Protein AF-A0A1R3UGT3-F1 (afdb_monomer_lite)

Structure (mmCIF, N/CA/C/O backbone):
data_AF-A0A1R3UGT3-F1
#
_entry.id   AF-A0A1R3UGT3-F1
#
loop_
_atom_site.group_PDB
_atom_site.id
_atom_site.type_symbol
_atom_site.label_atom_id
_atom_site.label_alt_id
_atom_site.label_comp_id
_atom_site.label_asym_id
_atom_site.label_entity_id
_atom_site.label_seq_id
_atom_site.pdbx_PDB_ins_code
_atom_site.Cartn_x
_atom_site.Cartn_y
_atom_site.Cartn_z
_atom_site.occupancy
_atom_site.B_iso_or_equiv
_atom_site.auth_seq_id
_atom_site.auth_comp_id
_atom_site.auth_asym_id
_atom_site.auth_atom_id
_atom_site.pdbx_PDB_model_num
ATOM 1 N N . MET A 1 1 ? -0.955 -3.228 1.405 1.00 88.69 1 MET A N 1
ATOM 2 C CA . MET A 1 1 ? -1.927 -2.289 0.798 1.00 88.69 1 MET A CA 1
ATOM 3 C C . MET A 1 1 ? -2.608 -1.354 1.792 1.00 88.69 1 MET A C 1
ATOM 5 O O . MET A 1 1 ? -2.792 -0.199 1.440 1.00 88.69 1 MET A O 1
ATOM 9 N N . PHE A 1 2 ? -2.924 -1.777 3.023 1.00 95.62 2 PHE A N 1
ATOM 10 C CA . PHE A 1 2 ? -3.623 -0.922 3.998 1.00 95.62 2 PHE A CA 1
ATOM 11 C C . PHE A 1 2 ? -2.911 0.419 4.258 1.00 95.62 2 PHE A C 1
ATOM 13 O O . PHE A 1 2 ? -3.500 1.464 4.011 1.00 95.62 2 PHE A O 1
ATOM 20 N N . TYR A 1 3 ? -1.612 0.393 4.590 1.00 95.75 3 TYR A N 1
ATOM 21 C CA . TYR A 1 3 ? -0.784 1.605 4.718 1.00 95.75 3 TYR A CA 1
ATOM 22 C C . TYR A 1 3 ? -0.909 2.544 3.510 1.00 95.75 3 TYR A C 1
ATOM 24 O O . TYR A 1 3 ? -1.237 3.710 3.668 1.00 95.75 3 TYR A O 1
ATOM 32 N N . ILE A 1 4 ? -0.716 2.011 2.299 1.00 93.56 4 ILE A N 1
ATOM 33 C CA . ILE A 1 4 ? -0.765 2.770 1.039 1.00 93.56 4 ILE A CA 1
ATOM 34 C C . ILE A 1 4 ? -2.140 3.422 0.819 1.00 93.56 4 ILE A C 1
ATOM 36 O O . ILE A 1 4 ? -2.208 4.513 0.267 1.00 93.56 4 ILE A O 1
ATOM 40 N N . ARG A 1 5 ? -3.231 2.772 1.246 1.00 94.06 5 ARG A N 1
ATOM 41 C CA . ARG A 1 5 ? -4.599 3.296 1.106 1.00 94.06 5 ARG A CA 1
ATOM 42 C C . ARG A 1 5 ? -4.944 4.371 2.138 1.00 94.06 5 ARG A C 1
ATOM 44 O O . ARG A 1 5 ? -5.775 5.222 1.848 1.00 94.06 5 ARG A O 1
ATOM 51 N N . THR A 1 6 ? -4.376 4.289 3.340 1.00 95.69 6 THR A N 1
ATOM 52 C CA . THR A 1 6 ? -4.822 5.098 4.491 1.00 95.69 6 THR A CA 1
ATOM 53 C C . THR A 1 6 ? -3.840 6.179 4.924 1.00 95.69 6 THR A C 1
ATOM 55 O O . THR A 1 6 ? -4.230 7.074 5.662 1.00 95.69 6 THR A O 1
ATOM 58 N N . ALA A 1 7 ? -2.568 6.075 4.540 1.00 97.06 7 ALA A N 1
ATOM 59 C CA . ALA A 1 7 ? -1.559 7.059 4.902 1.00 97.06 7 ALA A CA 1
ATOM 60 C C . ALA A 1 7 ? -1.632 8.287 3.989 1.00 97.06 7 ALA A C 1
ATOM 62 O O . ALA A 1 7 ? -1.908 8.181 2.791 1.00 97.06 7 ALA A O 1
ATOM 63 N N . ASP A 1 8 ? -1.311 9.449 4.548 1.00 96.31 8 ASP A N 1
ATOM 64 C CA . ASP A 1 8 ? -1.187 10.685 3.787 1.00 96.31 8 ASP A CA 1
ATOM 65 C C . ASP A 1 8 ? 0.022 10.648 2.840 1.00 96.31 8 ASP A C 1
ATOM 67 O O . ASP A 1 8 ? 0.987 9.888 3.000 1.00 96.31 8 ASP A O 1
ATOM 71 N N . ARG A 1 9 ? 0.010 11.537 1.841 1.00 95.31 9 ARG A N 1
ATOM 72 C CA . ARG A 1 9 ? 1.129 11.684 0.902 1.00 95.31 9 ARG A CA 1
ATOM 73 C C . ARG A 1 9 ? 2.423 11.991 1.654 1.00 95.31 9 ARG A C 1
ATOM 75 O O . ARG A 1 9 ? 2.495 12.955 2.408 1.00 95.31 9 ARG A O 1
ATOM 82 N N . LEU A 1 10 ? 3.462 11.199 1.375 1.00 95.50 10 LEU A N 1
ATOM 83 C CA . LEU A 1 10 ? 4.792 11.307 1.994 1.00 95.50 10 LEU A CA 1
ATOM 84 C C . LEU A 1 10 ? 4.794 11.141 3.523 1.00 95.50 10 LEU A C 1
ATOM 86 O O . LEU A 1 10 ? 5.799 11.441 4.174 1.00 95.50 10 LEU A O 1
ATOM 90 N N . GLN A 1 11 ? 3.705 10.637 4.106 1.00 97.44 11 GLN A N 1
ATOM 91 C CA . GLN A 1 11 ? 3.671 10.314 5.521 1.00 97.44 11 GLN A CA 1
ATOM 92 C C . GLN A 1 11 ? 4.650 9.174 5.803 1.00 97.44 11 GLN A C 1
ATOM 94 O O . GLN A 1 11 ? 4.832 8.264 4.992 1.00 97.44 11 GLN A O 1
ATOM 99 N N . ARG A 1 12 ? 5.315 9.238 6.959 1.00 97.50 12 ARG A N 1
ATOM 100 C CA . ARG A 1 12 ? 6.144 8.136 7.460 1.00 97.50 12 ARG A CA 1
ATOM 101 C C . ARG A 1 12 ? 5.293 7.183 8.294 1.00 97.50 12 ARG A C 1
ATOM 103 O O . ARG A 1 12 ? 4.328 7.594 8.930 1.00 97.50 12 ARG A O 1
ATOM 110 N N . THR A 1 13 ? 5.712 5.925 8.378 1.00 96.50 13 THR A N 1
ATOM 111 C CA . THR A 1 13 ? 4.948 4.881 9.074 1.00 96.50 13 THR A CA 1
ATOM 112 C C . THR A 1 13 ? 4.752 5.163 10.565 1.00 96.50 13 THR A C 1
ATOM 114 O O . THR A 1 13 ? 3.665 4.939 11.076 1.00 96.50 13 THR A O 1
ATOM 117 N N . ALA A 1 14 ? 5.760 5.698 11.263 1.00 96.00 14 ALA A N 1
ATOM 118 C CA . ALA A 1 14 ? 5.645 6.013 12.691 1.00 96.00 14 ALA A CA 1
ATOM 119 C C . ALA A 1 14 ? 4.538 7.048 13.004 1.00 96.00 14 ALA A C 1
ATOM 121 O O . ALA A 1 14 ? 3.646 6.716 13.786 1.00 96.00 14 ALA A O 1
ATOM 122 N N . PRO A 1 15 ? 4.522 8.252 12.392 1.00 96.19 15 PRO A N 1
ATOM 123 C CA . PRO A 1 15 ? 3.435 9.206 12.615 1.00 96.19 15 PRO A CA 1
ATOM 124 C C . PRO A 1 15 ? 2.083 8.716 12.077 1.00 96.19 15 PRO A C 1
ATOM 126 O O . PRO A 1 15 ? 1.059 9.058 12.652 1.00 96.19 15 PRO A O 1
ATOM 129 N N . TRP A 1 16 ? 2.059 7.886 11.027 1.00 97.62 16 TRP A N 1
ATOM 130 C CA . TRP A 1 16 ? 0.820 7.247 10.570 1.00 97.62 16 TRP A CA 1
ATOM 131 C C . TRP A 1 16 ? 0.221 6.315 11.636 1.00 97.62 16 TRP A C 1
ATOM 133 O O . TRP A 1 16 ? -0.953 6.451 11.959 1.00 97.62 16 TRP A O 1
ATOM 143 N N . ILE A 1 17 ? 1.023 5.430 12.249 1.00 97.19 17 ILE A N 1
ATOM 144 C CA . ILE A 1 17 ? 0.549 4.541 13.330 1.00 97.19 17 ILE A CA 1
ATOM 145 C C . ILE A 1 17 ? 0.030 5.356 14.519 1.00 97.19 17 ILE A C 1
ATOM 147 O O . ILE A 1 17 ? -0.972 4.982 15.118 1.00 97.19 17 ILE A O 1
ATOM 151 N N . GLN A 1 18 ? 0.698 6.460 14.862 1.00 95.31 18 GLN A N 1
ATOM 152 C CA . GLN A 1 18 ? 0.273 7.339 15.958 1.00 95.31 18 GLN A CA 1
ATOM 153 C C . GLN A 1 18 ? -1.062 8.044 15.683 1.00 95.31 18 GLN A C 1
ATOM 155 O O . GLN A 1 18 ? -1.769 8.366 16.632 1.00 95.31 18 GLN A O 1
ATOM 160 N N . ALA A 1 19 ? -1.392 8.290 14.414 1.00 95.69 19 ALA A N 1
ATOM 161 C CA . ALA A 1 19 ? -2.640 8.928 14.004 1.00 95.69 19 ALA A CA 1
ATOM 162 C C . ALA A 1 19 ? -3.821 7.947 13.884 1.00 95.69 19 ALA A C 1
ATOM 164 O O . ALA A 1 19 ? -4.961 8.392 13.787 1.00 95.69 19 ALA A O 1
ATOM 165 N N . LEU A 1 20 ? -3.575 6.631 13.876 1.00 95.75 20 LEU A N 1
ATOM 166 C CA . LEU A 1 20 ? -4.641 5.630 13.879 1.00 95.75 20 LEU A CA 1
ATOM 167 C C . LEU A 1 20 ? -5.294 5.553 15.261 1.00 95.75 20 LEU A C 1
ATOM 169 O O . LEU A 1 20 ? -4.615 5.309 16.262 1.00 95.75 20 LEU A O 1
ATOM 173 N N . ASP A 1 21 ? -6.619 5.655 15.308 1.00 93.69 21 ASP A N 1
ATOM 174 C CA . ASP A 1 21 ? -7.377 5.384 16.528 1.00 93.69 21 ASP A CA 1
ATOM 175 C C . ASP A 1 21 ? -7.145 3.934 16.978 1.00 93.69 21 ASP A C 1
ATOM 177 O O . ASP A 1 21 ? -7.369 2.981 16.234 1.00 93.69 21 ASP A O 1
ATOM 181 N N . GLY A 1 22 ? -6.642 3.761 18.203 1.00 94.00 22 GLY A N 1
ATOM 182 C CA . GLY A 1 22 ? -6.228 2.455 18.733 1.00 94.00 22 GLY A CA 1
ATOM 183 C C . GLY A 1 22 ? -4.845 1.974 18.265 1.00 94.00 22 GLY A C 1
ATOM 184 O O . GLY A 1 22 ? -4.418 0.884 18.648 1.00 94.00 22 GLY A O 1
ATOM 185 N N . GLY A 1 23 ? -4.123 2.776 17.478 1.00 96.06 23 GLY A N 1
ATOM 186 C CA . GLY A 1 23 ? -2.712 2.588 17.146 1.00 96.06 23 GLY A CA 1
ATOM 187 C C . GLY A 1 23 ? -2.371 1.202 16.595 1.00 96.06 23 GLY A C 1
ATOM 188 O O . GLY A 1 23 ? -3.031 0.670 15.699 1.00 96.06 23 GLY A O 1
ATOM 189 N N . LEU A 1 24 ? -1.302 0.604 17.131 1.00 96.38 24 LEU A N 1
ATOM 190 C CA . LEU A 1 24 ? -0.808 -0.698 16.677 1.00 96.38 24 LEU A CA 1
ATOM 191 C C . LEU A 1 24 ? -1.800 -1.841 16.950 1.00 96.38 24 LEU A C 1
ATOM 193 O O . LEU A 1 24 ? -1.877 -2.772 16.149 1.00 96.38 24 LEU A O 1
ATOM 197 N N . ASP A 1 25 ? -2.564 -1.770 18.040 1.00 97.62 25 ASP A N 1
ATOM 198 C CA . ASP A 1 25 ? -3.547 -2.804 18.375 1.00 97.62 25 ASP A CA 1
ATOM 199 C C . ASP A 1 25 ? -4.696 -2.810 17.369 1.00 97.62 25 ASP A C 1
ATOM 201 O O . ASP A 1 25 ? -5.088 -3.873 16.882 1.00 97.62 25 ASP A O 1
ATOM 205 N N . HIS A 1 26 ? -5.171 -1.625 16.971 1.00 96.69 26 HIS A N 1
ATOM 206 C CA . HIS A 1 26 ? -6.148 -1.509 15.894 1.00 96.69 26 HIS A CA 1
ATOM 207 C C . HIS A 1 26 ? -5.586 -2.042 14.573 1.00 96.69 26 HIS A C 1
ATOM 209 O O . HIS A 1 26 ? -6.230 -2.859 13.915 1.00 96.69 26 HIS A O 1
ATOM 215 N N . LEU A 1 27 ? -4.355 -1.667 14.212 1.00 96.69 27 LEU A N 1
ATOM 216 C CA . LEU A 1 27 ? -3.708 -2.177 13.002 1.00 96.69 27 LEU A CA 1
ATOM 217 C C . LEU A 1 27 ? -3.617 -3.712 13.002 1.00 96.69 27 LEU A C 1
ATOM 219 O O . LEU A 1 27 ? -3.914 -4.349 11.989 1.00 96.69 27 LEU A O 1
ATOM 223 N N . ARG A 1 28 ? -3.247 -4.317 14.138 1.00 97.19 28 ARG A N 1
ATOM 224 C CA . ARG A 1 28 ? -3.231 -5.776 14.298 1.00 97.19 28 ARG A CA 1
ATOM 225 C C . ARG A 1 28 ? -4.631 -6.364 14.129 1.00 97.19 28 ARG A C 1
ATOM 227 O O . ARG A 1 28 ? -4.762 -7.356 13.421 1.00 97.19 28 ARG A O 1
ATOM 234 N N . ALA A 1 29 ? -5.665 -5.769 14.720 1.00 97.94 29 ALA A N 1
ATOM 235 C CA . ALA A 1 29 ? -7.040 -6.240 14.562 1.00 97.94 29 ALA A CA 1
ATOM 236 C C . ALA A 1 29 ? -7.500 -6.223 13.097 1.00 97.94 29 ALA A C 1
ATOM 238 O O . ALA A 1 29 ? -8.060 -7.205 12.615 1.00 97.94 29 ALA A O 1
ATOM 239 N N . VAL A 1 30 ? -7.208 -5.148 12.364 1.00 96.56 30 VAL A N 1
ATOM 240 C CA . VAL A 1 30 ? -7.571 -5.034 10.946 1.00 96.56 30 VAL A CA 1
ATOM 241 C C . VAL A 1 30 ? -6.831 -6.061 10.091 1.00 96.56 30 VAL A C 1
ATOM 243 O O . VAL A 1 30 ? -7.459 -6.745 9.293 1.00 96.56 30 VAL A O 1
ATOM 246 N N . VAL A 1 31 ? -5.508 -6.171 10.236 1.00 94.69 31 VAL A N 1
ATOM 247 C CA . VAL A 1 31 ? -4.682 -6.964 9.309 1.00 94.69 31 VAL A CA 1
ATOM 248 C C . VAL A 1 31 ? -4.629 -8.443 9.688 1.00 94.69 31 VAL A C 1
ATOM 250 O O . VAL A 1 31 ? -4.664 -9.297 8.811 1.00 94.69 31 VAL A O 1
ATOM 253 N N . VAL A 1 32 ? -4.524 -8.764 10.979 1.00 96.44 32 VAL A N 1
ATOM 254 C CA . VAL A 1 32 ? -4.346 -10.148 11.455 1.00 96.44 32 VAL A CA 1
ATOM 255 C C . VAL A 1 32 ? -5.682 -10.818 11.749 1.00 96.44 32 VAL A C 1
ATOM 257 O O . VAL A 1 32 ? -5.828 -12.015 11.523 1.00 96.44 32 VAL A O 1
ATOM 260 N N . HIS A 1 33 ? -6.650 -10.063 12.268 1.00 98.06 33 HIS A N 1
ATOM 261 C CA . HIS A 1 33 ? -7.954 -10.600 12.664 1.00 98.06 33 HIS A CA 1
ATOM 262 C C . HIS A 1 33 ? -9.068 -10.265 11.668 1.00 98.06 33 HIS A C 1
ATOM 264 O O . HIS A 1 33 ? -10.228 -10.531 11.966 1.00 98.06 33 HIS A O 1
ATOM 270 N N . ASP A 1 34 ? -8.717 -9.683 10.515 1.00 97.50 34 ASP A N 1
ATOM 271 C CA . ASP A 1 34 ? -9.636 -9.247 9.456 1.00 97.50 34 ASP A CA 1
ATOM 272 C C . ASP A 1 34 ? -10.875 -8.516 9.996 1.00 97.50 34 ASP A C 1
ATOM 274 O O . ASP A 1 34 ? -12.001 -8.712 9.548 1.00 97.50 34 ASP A O 1
ATOM 278 N N . HIS A 1 35 ? -10.673 -7.661 11.003 1.00 97.38 35 HIS A N 1
ATOM 279 C CA . HIS A 1 35 ? -11.767 -7.022 11.739 1.00 97.38 35 HIS A CA 1
ATOM 280 C C . HIS A 1 35 ? -12.690 -6.170 10.844 1.00 97.38 35 HIS A C 1
ATOM 282 O O . HIS A 1 35 ? -13.830 -5.894 11.209 1.00 97.38 35 HIS A O 1
ATOM 288 N N . LEU A 1 36 ? -12.201 -5.736 9.678 1.00 96.50 36 LEU A N 1
ATOM 289 C CA . LEU A 1 36 ? -12.970 -4.962 8.698 1.00 96.50 36 LEU A CA 1
ATOM 290 C C . LEU A 1 36 ? -13.471 -5.801 7.510 1.00 96.50 36 LEU A C 1
ATOM 292 O O . LEU A 1 36 ? -14.191 -5.259 6.677 1.00 96.50 36 LEU A O 1
ATOM 296 N N . GLY A 1 37 ? -13.103 -7.084 7.408 1.00 97.94 37 GLY A N 1
ATOM 297 C CA . GLY A 1 37 ? -13.480 -7.951 6.285 1.00 97.94 37 GLY A CA 1
ATOM 298 C C . GLY A 1 37 ? -12.849 -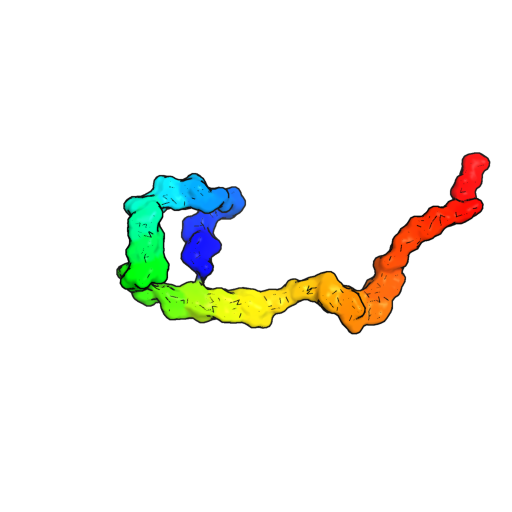7.553 4.946 1.00 97.94 37 GLY A C 1
ATOM 299 O O . GLY A 1 37 ? -13.461 -7.754 3.902 1.00 97.94 37 GLY A O 1
ATOM 300 N N . ILE A 1 38 ? -11.663 -6.934 4.966 1.00 97.19 38 ILE A N 1
ATOM 301 C CA . ILE A 1 38 ? -10.998 -6.369 3.776 1.00 97.19 38 ILE A CA 1
ATOM 302 C C . ILE A 1 38 ? -9.727 -7.122 3.377 1.00 97.19 38 ILE A C 1
ATOM 304 O O . ILE A 1 38 ? -9.066 -6.722 2.417 1.00 97.19 38 ILE A O 1
ATOM 308 N N . ALA A 1 39 ? -9.340 -8.179 4.095 1.00 96.81 3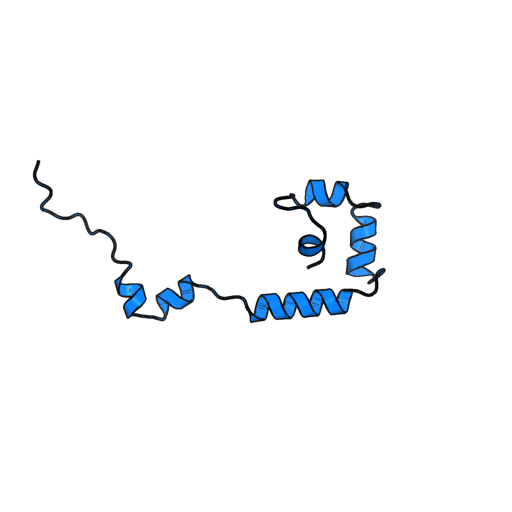9 ALA A N 1
ATOM 309 C CA . ALA A 1 39 ? -8.096 -8.897 3.823 1.00 96.81 39 ALA A CA 1
ATOM 310 C C . ALA A 1 39 ? -8.019 -9.404 2.372 1.00 96.81 39 ALA A C 1
ATOM 312 O O . ALA A 1 39 ? -7.004 -9.198 1.707 1.00 96.81 39 ALA A O 1
ATOM 313 N N . ALA A 1 40 ? -9.109 -9.973 1.846 1.00 97.75 40 ALA A N 1
ATOM 314 C CA . ALA A 1 40 ? -9.166 -10.458 0.465 1.00 97.75 40 ALA A CA 1
ATOM 315 C C . ALA A 1 40 ? -8.918 -9.339 -0.566 1.00 97.75 40 ALA A C 1
ATOM 317 O O . ALA A 1 40 ? -8.143 -9.522 -1.504 1.00 97.75 40 ALA A O 1
ATOM 318 N N . ASP A 1 41 ? -9.499 -8.155 -0.358 1.00 97.50 41 ASP A N 1
ATOM 319 C CA . ASP A 1 41 ? -9.306 -7.003 -1.246 1.00 97.50 41 ASP A CA 1
ATOM 320 C C . ASP A 1 41 ? -7.876 -6.460 -1.182 1.00 97.50 41 ASP A C 1
ATOM 322 O O . ASP A 1 41 ? -7.324 -5.986 -2.182 1.00 97.50 41 ASP A O 1
ATOM 326 N N . LEU A 1 42 ? -7.276 -6.478 0.013 1.00 96.75 42 LEU A N 1
ATOM 327 C CA . LEU A 1 42 ? -5.889 -6.070 0.211 1.00 96.75 42 LEU A CA 1
ATOM 328 C C . LEU A 1 42 ? -4.928 -7.023 -0.505 1.00 96.75 42 LEU A C 1
ATOM 330 O O . LEU A 1 42 ? -3.969 -6.537 -1.110 1.00 96.75 42 LEU A O 1
ATOM 334 N N . GLU A 1 43 ? -5.202 -8.329 -0.470 1.00 96.25 43 GLU A N 1
ATOM 335 C CA . GLU A 1 43 ? -4.416 -9.340 -1.181 1.00 96.25 43 GLU A CA 1
ATOM 336 C C . GLU A 1 43 ? -4.585 -9.250 -2.695 1.00 96.25 43 GLU A C 1
ATOM 338 O O . GLU A 1 43 ? -3.588 -9.230 -3.412 1.00 96.25 43 GLU A O 1
ATOM 343 N N . ALA A 1 44 ? -5.813 -9.085 -3.193 1.00 97.88 44 ALA A N 1
ATOM 344 C CA . ALA A 1 44 ? -6.054 -8.878 -4.621 1.00 97.88 44 ALA A CA 1
ATOM 345 C C . ALA A 1 44 ? -5.269 -7.663 -5.148 1.00 97.88 44 ALA A C 1
ATOM 347 O O . ALA A 1 44 ? -4.568 -7.747 -6.152 1.00 97.88 44 ALA A O 1
ATOM 348 N N . THR A 1 45 ? -5.279 -6.555 -4.401 1.00 96.88 45 THR A N 1
ATOM 349 C CA . THR A 1 45 ? -4.508 -5.361 -4.784 1.00 96.88 45 THR A CA 1
ATOM 350 C C . THR A 1 45 ? -2.995 -5.599 -4.728 1.00 96.88 45 THR A C 1
ATOM 352 O O . THR A 1 45 ? -2.257 -5.040 -5.537 1.00 96.88 45 THR A O 1
ATOM 355 N N . MET A 1 46 ? -2.499 -6.403 -3.779 1.00 96.38 46 MET A N 1
ATOM 356 C CA . MET A 1 46 ? -1.081 -6.775 -3.742 1.00 96.38 46 MET A CA 1
ATOM 357 C C . MET A 1 46 ? -0.703 -7.627 -4.957 1.00 96.38 46 MET A C 1
ATOM 359 O O . MET A 1 46 ? 0.316 -7.353 -5.588 1.00 96.38 46 MET A O 1
ATOM 363 N N . ALA A 1 47 ? -1.534 -8.608 -5.310 1.00 97.94 47 ALA A N 1
ATOM 364 C CA . ALA A 1 47 ? -1.327 -9.451 -6.480 1.00 97.94 47 ALA A CA 1
ATOM 365 C C . ALA A 1 47 ? -1.259 -8.615 -7.766 1.00 97.94 47 ALA A C 1
ATOM 367 O O . ALA A 1 47 ? -0.306 -8.760 -8.530 1.00 97.94 47 ALA A O 1
ATOM 368 N N . ASP A 1 48 ? -2.187 -7.674 -7.955 1.00 97.19 48 ASP A N 1
ATOM 369 C CA . ASP A 1 48 ? -2.186 -6.764 -9.106 1.00 97.19 48 ASP A CA 1
ATOM 370 C C . ASP A 1 48 ? -0.946 -5.857 -9.132 1.00 97.19 48 ASP A C 1
ATOM 372 O O . ASP A 1 48 ? -0.344 -5.632 -10.185 1.00 97.19 48 ASP A O 1
ATOM 376 N N . HIS A 1 49 ? -0.520 -5.347 -7.972 1.00 95.81 49 HIS A N 1
ATOM 377 C CA . HIS A 1 49 ? 0.685 -4.523 -7.868 1.00 95.81 49 HIS A CA 1
ATOM 378 C C . HIS A 1 49 ? 1.948 -5.297 -8.257 1.00 95.81 49 HIS A C 1
ATOM 380 O O . HIS A 1 49 ? 2.782 -4.784 -8.997 1.00 95.81 49 HIS A O 1
ATOM 386 N N . VAL A 1 50 ? 2.074 -6.543 -7.798 1.00 96.69 50 VAL A N 1
ATOM 387 C CA . VAL A 1 50 ? 3.197 -7.415 -8.159 1.00 96.69 50 VAL A CA 1
ATOM 388 C C . VAL A 1 50 ? 3.136 -7.798 -9.636 1.00 96.69 50 VAL A C 1
ATOM 390 O O . VAL A 1 50 ? 4.155 -7.742 -10.316 1.00 96.69 50 VAL A O 1
ATOM 393 N N . ALA A 1 51 ? 1.955 -8.141 -10.153 1.00 97.56 51 ALA A N 1
ATOM 394 C CA . ALA A 1 51 ? 1.778 -8.540 -11.548 1.00 97.56 51 ALA A CA 1
ATOM 395 C C . ALA A 1 51 ? 2.073 -7.402 -12.539 1.00 97.56 51 ALA A C 1
ATOM 397 O O . ALA A 1 51 ? 2.532 -7.653 -13.650 1.00 97.56 51 ALA A O 1
ATOM 398 N N . SER A 1 52 ? 1.808 -6.157 -12.140 1.00 95.69 52 SER A N 1
ATOM 399 C CA . SER A 1 52 ? 2.075 -4.962 -12.950 1.00 95.69 52 SER A CA 1
ATOM 400 C C . SER A 1 52 ? 3.484 -4.393 -12.771 1.00 95.69 52 SER A C 1
ATOM 402 O O . SER A 1 52 ? 3.897 -3.536 -13.556 1.00 95.69 52 SER A O 1
ATOM 404 N N . TYR A 1 53 ? 4.236 -4.850 -11.764 1.00 95.62 53 TYR A N 1
ATOM 405 C CA . TYR A 1 53 ? 5.585 -4.360 -11.519 1.00 95.62 53 TYR A CA 1
ATOM 406 C C . TYR A 1 53 ? 6.500 -4.653 -12.710 1.00 95.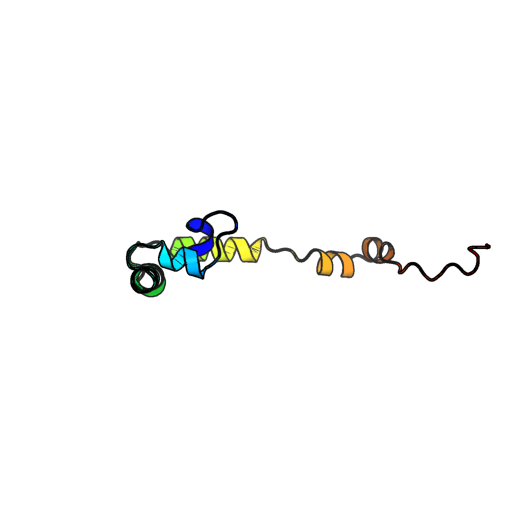62 53 TYR A C 1
ATOM 408 O O . TYR A 1 53 ? 6.530 -5.751 -13.262 1.00 95.62 53 TYR A O 1
ATOM 416 N N . THR A 1 54 ? 7.280 -3.645 -13.084 1.00 94.94 54 THR A N 1
ATOM 417 C CA . THR A 1 54 ? 8.248 -3.720 -14.169 1.00 94.94 54 THR A CA 1
ATOM 418 C C . THR A 1 54 ? 9.562 -3.107 -13.712 1.00 94.94 54 THR A C 1
ATOM 420 O O . T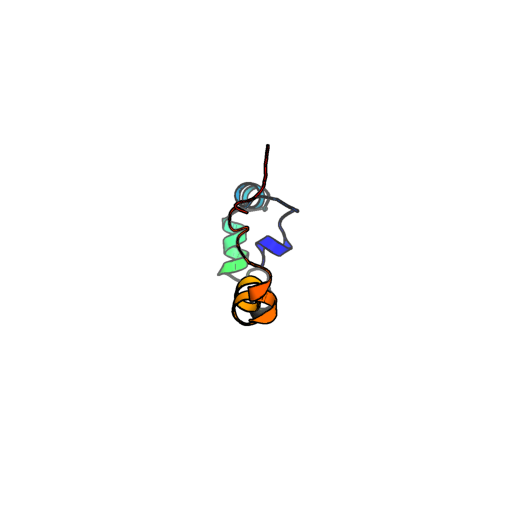HR A 1 54 ? 9.586 -1.978 -13.226 1.00 94.94 54 THR A O 1
ATOM 423 N N . ASP A 1 55 ? 10.658 -3.840 -13.903 1.00 95.19 55 ASP A N 1
ATOM 424 C CA . ASP A 1 55 ? 12.010 -3.324 -13.705 1.00 95.19 55 ASP A CA 1
ATOM 425 C C . ASP A 1 55 ? 12.551 -2.765 -15.027 1.00 95.19 55 ASP A C 1
ATOM 427 O O . ASP A 1 55 ? 12.946 -3.501 -15.937 1.00 95.19 55 ASP A O 1
ATOM 431 N N . GLU A 1 56 ? 12.564 -1.440 -15.127 1.00 92.69 56 GLU A N 1
ATOM 432 C CA . GLU A 1 56 ? 13.052 -0.715 -16.299 1.00 92.69 56 GLU A CA 1
ATOM 433 C C . GLU A 1 56 ? 14.541 -0.982 -16.576 1.00 92.69 56 GLU A C 1
ATOM 435 O O . GLU A 1 56 ? 14.958 -0.996 -17.735 1.00 92.69 56 GLU A O 1
ATOM 440 N N . TRP A 1 57 ? 15.351 -1.263 -15.550 1.00 93.06 57 TRP A N 1
ATOM 441 C CA . TRP A 1 57 ? 16.766 -1.586 -15.734 1.00 93.06 57 TRP A CA 1
ATOM 442 C C . TRP A 1 57 ? 16.949 -2.980 -16.312 1.00 93.06 57 TRP A C 1
ATOM 444 O O . TRP A 1 57 ? 17.715 -3.150 -17.261 1.00 93.06 57 TRP A O 1
ATOM 454 N N . ALA A 1 58 ? 16.213 -3.970 -15.808 1.00 93.81 58 ALA A N 1
ATOM 455 C CA . ALA A 1 58 ? 16.205 -5.305 -16.402 1.00 93.81 58 ALA A CA 1
ATOM 456 C C . ALA A 1 58 ? 15.747 -5.266 -17.873 1.00 93.81 58 ALA A C 1
ATOM 458 O O . ALA A 1 58 ? 16.316 -5.950 -18.730 1.00 93.81 58 ALA A O 1
ATOM 459 N N . GLN A 1 59 ? 14.763 -4.419 -18.195 1.00 93.81 59 GLN A N 1
ATOM 460 C CA . GLN A 1 59 ? 14.347 -4.185 -19.580 1.00 93.81 59 GLN A CA 1
ATOM 461 C C . GLN A 1 59 ? 15.443 -3.555 -20.445 1.00 93.81 59 GLN A C 1
ATOM 463 O O . GLN A 1 59 ? 15.606 -3.942 -21.597 1.00 93.81 59 GLN A O 1
ATOM 468 N N . VAL A 1 60 ? 16.204 -2.594 -19.920 1.00 93.69 60 VAL A N 1
ATOM 469 C CA . VAL A 1 60 ? 17.350 -2.015 -20.640 1.00 93.69 60 VAL A CA 1
ATOM 470 C C . VAL A 1 60 ? 18.440 -3.060 -20.879 1.00 93.69 60 VAL A C 1
ATOM 472 O O . VAL A 1 60 ? 18.979 -3.131 -21.977 1.00 93.69 60 VAL A O 1
ATOM 475 N N . LEU A 1 61 ? 18.755 -3.892 -19.884 1.00 92.44 61 LEU A N 1
ATOM 476 C CA . LEU A 1 61 ? 19.795 -4.922 -19.997 1.00 92.44 61 LEU A CA 1
ATOM 477 C C . LEU A 1 61 ? 19.445 -6.022 -21.011 1.00 92.44 61 LEU A C 1
ATOM 479 O O . LEU A 1 61 ? 20.344 -6.623 -21.595 1.00 92.44 61 LEU A O 1
ATOM 483 N N . SER A 1 62 ? 18.154 -6.289 -21.218 1.00 93.62 62 SER A N 1
ATOM 484 C CA . SER A 1 62 ? 17.659 -7.292 -22.173 1.00 93.62 62 SER A CA 1
ATOM 485 C C . SER A 1 62 ? 17.502 -6.766 -23.604 1.00 93.62 62 SER A C 1
ATOM 487 O O . SER A 1 62 ? 17.241 -7.553 -24.512 1.00 93.62 62 SER A O 1
ATOM 489 N N . ASP A 1 63 ? 17.696 -5.464 -23.820 1.00 95.06 63 ASP A N 1
ATOM 490 C CA . ASP A 1 63 ? 17.562 -4.791 -25.109 1.00 95.06 63 ASP A CA 1
ATOM 491 C C . ASP A 1 63 ? 18.932 -4.232 -25.541 1.00 95.06 63 ASP A C 1
ATOM 493 O O . ASP A 1 63 ? 19.353 -3.177 -25.053 1.00 95.06 63 ASP A O 1
ATOM 497 N N . PRO A 1 64 ? 19.653 -4.922 -26.448 1.00 91.81 64 PRO A N 1
ATOM 498 C CA . PRO A 1 64 ? 20.978 -4.500 -26.898 1.00 91.81 64 PRO A CA 1
ATOM 499 C C . PRO A 1 64 ? 21.015 -3.079 -27.479 1.00 91.81 64 PRO A C 1
ATOM 501 O O . PRO A 1 64 ? 22.003 -2.369 -27.282 1.00 91.81 64 PRO A O 1
ATOM 504 N N . ASP A 1 65 ? 19.940 -2.637 -28.139 1.00 92.69 65 ASP A N 1
ATOM 505 C CA . ASP A 1 65 ? 19.854 -1.306 -28.748 1.00 92.69 65 ASP A CA 1
ATOM 506 C C . ASP A 1 65 ? 19.681 -0.214 -27.685 1.00 92.69 65 ASP A C 1
ATOM 508 O O . ASP A 1 65 ? 20.229 0.888 -27.814 1.00 92.69 65 ASP A O 1
ATOM 512 N N . LYS A 1 66 ? 18.930 -0.494 -26.611 1.00 90.25 66 LYS A N 1
ATOM 513 C CA . LYS A 1 66 ? 18.842 0.405 -25.448 1.00 90.25 66 LYS A CA 1
ATOM 514 C C . LYS A 1 66 ? 20.135 0.402 -24.650 1.00 90.25 66 LYS A C 1
ATOM 516 O O . LYS A 1 66 ? 20.598 1.478 -24.273 1.00 90.25 66 LYS A O 1
ATOM 521 N N . LEU A 1 67 ? 20.736 -0.765 -24.428 1.00 89.69 67 LEU A N 1
ATOM 522 C CA . LEU A 1 67 ? 21.983 -0.903 -23.682 1.00 89.69 67 LEU A CA 1
ATOM 523 C C . LEU A 1 67 ? 23.129 -0.124 -24.341 1.00 89.69 67 LEU A C 1
ATOM 525 O O . LEU A 1 67 ? 23.878 0.559 -23.648 1.00 89.69 67 LEU A O 1
ATOM 529 N N . ALA A 1 68 ? 23.215 -0.136 -25.676 1.00 87.81 68 ALA A N 1
ATOM 530 C CA . ALA A 1 68 ? 24.224 0.606 -26.437 1.00 87.81 68 ALA A CA 1
ATOM 531 C C . ALA A 1 68 ? 24.178 2.134 -26.225 1.00 87.81 68 ALA A C 1
ATOM 533 O O . ALA A 1 68 ? 25.152 2.826 -26.519 1.00 87.81 68 ALA A O 1
ATOM 534 N N . ARG A 1 69 ? 23.076 2.681 -25.693 1.00 86.12 69 ARG A N 1
ATOM 535 C CA . ARG A 1 69 ? 22.966 4.109 -25.337 1.00 86.12 69 ARG A CA 1
ATOM 536 C C . ARG A 1 69 ? 23.684 4.442 -24.030 1.00 86.12 69 ARG A C 1
ATOM 538 O O . ARG A 1 69 ? 24.050 5.594 -23.820 1.00 86.12 69 ARG A O 1
ATOM 545 N N . PHE A 1 70 ? 23.908 3.449 -23.170 1.00 82.00 70 PHE A N 1
ATOM 546 C CA . PHE A 1 70 ? 24.605 3.585 -21.891 1.00 82.00 70 PHE A CA 1
ATOM 547 C C . PHE A 1 70 ? 26.111 3.330 -22.050 1.00 82.00 70 PHE A C 1
ATOM 549 O O . PHE A 1 70 ? 26.712 2.552 -21.311 1.00 82.00 70 PHE A O 1
ATOM 556 N N . VAL A 1 71 ? 26.744 3.993 -23.021 1.00 77.44 71 VAL A N 1
ATOM 557 C CA . VAL A 1 71 ? 28.208 4.043 -23.100 1.00 77.44 71 VAL A CA 1
ATOM 558 C C . VAL A 1 71 ? 28.729 5.041 -22.073 1.00 77.44 71 VAL A C 1
ATOM 560 O O . VAL A 1 71 ? 28.296 6.193 -22.018 1.00 77.44 71 VAL A O 1
ATOM 563 N N . SER A 1 72 ? 29.669 4.606 -21.237 1.00 67.38 72 SER A N 1
ATOM 564 C CA . SER A 1 72 ? 30.420 5.522 -20.389 1.00 67.38 72 SER A CA 1
ATOM 565 C C . SER A 1 72 ? 31.145 6.525 -21.285 1.00 67.38 72 SER A C 1
ATOM 567 O O . SER A 1 72 ? 31.763 6.150 -22.286 1.00 67.38 72 SER A O 1
ATOM 569 N N . PHE A 1 73 ? 31.056 7.812 -20.937 1.00 64.75 73 PHE A N 1
ATOM 570 C CA . PHE A 1 73 ? 31.832 8.871 -21.576 1.00 64.75 73 PHE A CA 1
ATOM 571 C C . PHE A 1 73 ? 33.313 8.544 -21.350 1.00 64.75 73 PHE A C 1
ATOM 573 O O . PHE A 1 73 ? 33.898 8.855 -20.315 1.00 64.75 73 PHE A O 1
ATOM 580 N N . THR A 1 74 ? 33.903 7.797 -22.279 1.00 57.75 74 THR A N 1
ATOM 581 C CA . THR A 1 74 ? 35.298 7.386 -22.206 1.00 57.75 74 THR A CA 1
ATOM 582 C C . THR A 1 74 ? 36.092 8.642 -22.503 1.00 57.75 74 THR A C 1
ATOM 584 O O . THR A 1 74 ? 36.065 9.105 -23.639 1.00 57.75 74 THR A O 1
ATOM 587 N N . ASN A 1 75 ? 36.682 9.237 -21.459 1.00 53.06 75 ASN A N 1
ATOM 588 C CA . ASN A 1 75 ? 37.556 10.413 -21.486 1.00 53.06 75 ASN A CA 1
ATOM 589 C C . ASN A 1 75 ? 38.111 10.693 -22.890 1.00 53.06 75 ASN A C 1
ATOM 591 O O . ASN A 1 75 ? 39.034 10.011 -23.334 1.00 53.06 75 ASN A O 1
ATOM 595 N N . ALA A 1 76 ? 37.524 11.660 -23.602 1.00 51.34 76 ALA A N 1
ATOM 596 C CA . ALA A 1 76 ? 37.968 12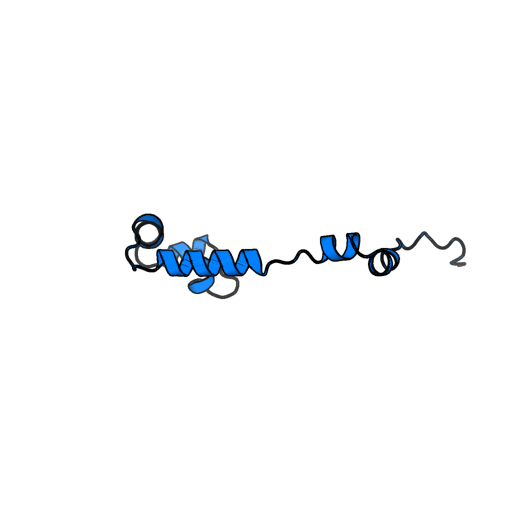.013 -24.942 1.00 51.34 76 ALA A CA 1
ATOM 597 C C . ALA A 1 76 ? 39.442 12.457 -24.869 1.00 51.34 76 ALA A C 1
ATOM 599 O O . ALA A 1 76 ? 39.721 13.446 -24.188 1.00 51.34 76 ALA A O 1
ATOM 600 N N . PRO A 1 77 ? 40.396 11.816 -25.573 1.00 51.69 77 PRO A N 1
ATOM 601 C CA . PRO A 1 77 ? 41.802 12.230 -25.537 1.00 51.69 77 PRO A CA 1
ATOM 602 C C . PRO A 1 77 ? 42.093 13.583 -26.218 1.00 51.69 77 PRO A C 1
ATOM 604 O O . PRO A 1 77 ? 43.245 13.873 -26.532 1.00 51.69 77 PRO A O 1
ATOM 607 N N . HIS A 1 78 ? 41.083 14.421 -26.490 1.00 55.25 78 HIS A N 1
ATOM 608 C CA . HIS A 1 78 ? 41.222 15.591 -27.364 1.00 55.25 78 HIS A CA 1
ATOM 609 C C . HIS A 1 78 ? 40.512 16.870 -26.902 1.00 55.25 78 HIS A C 1
ATOM 611 O O . HIS A 1 78 ? 40.408 17.805 -27.697 1.00 55.25 78 HIS A O 1
ATOM 617 N N . THR A 1 79 ? 40.094 16.995 -25.639 1.00 52.22 79 THR A N 1
ATOM 618 C CA . THR A 1 79 ? 39.741 18.326 -25.110 1.00 52.22 79 THR A CA 1
ATOM 619 C C . THR A 1 79 ? 41.031 19.125 -24.891 1.00 52.22 79 THR A C 1
ATOM 621 O O . THR A 1 79 ? 41.625 19.089 -23.817 1.00 52.22 79 THR A O 1
ATOM 624 N N . ARG A 1 80 ? 41.517 19.779 -25.955 1.00 43.31 80 ARG A N 1
ATOM 625 C CA . ARG A 1 80 ? 42.624 20.745 -25.904 1.00 43.31 80 ARG A CA 1
ATOM 626 C C . ARG A 1 80 ? 42.198 21.963 -25.078 1.00 43.31 80 ARG A C 1
ATOM 628 O O . ARG A 1 80 ? 41.172 22.568 -25.388 1.00 43.31 80 ARG A O 1
ATOM 635 N N . LEU A 1 81 ? 43.003 22.293 -24.067 1.00 42.00 81 LEU A N 1
ATOM 636 C CA . LEU A 1 81 ? 43.183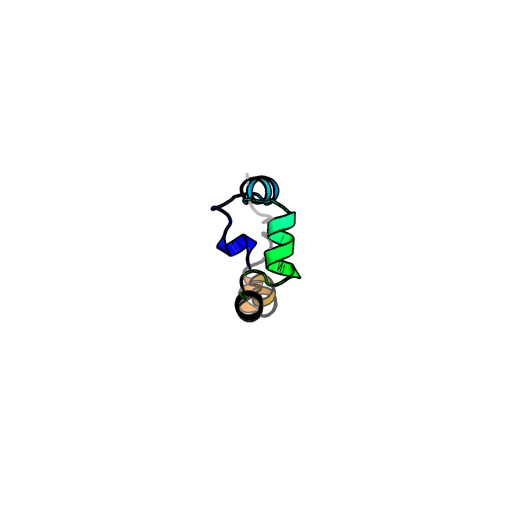 23.666 -23.584 1.00 42.00 81 LEU A CA 1
ATOM 637 C C . LEU A 1 81 ? 44.015 24.458 -24.600 1.00 42.00 81 LEU A C 1
ATOM 639 O O . LEU A 1 81 ? 44.867 23.822 -25.270 1.00 42.00 81 LEU A O 1
#

pLDDT: mean 89.86, std 14.17, range [42.0, 98.06]

Radius of gyration: 22.96 Å; chains: 1; bounding box: 57×34×48 Å

Secondary structure (DSSP, 8-state):
-HHHHHSPTT--HHHHHHHSTTHHHHHHHHHHS-TTS-HHHHHHHHHHHHHH---HHHHHHT-HHHHTT-------TT---

Foldseek 3Di:
DVCVVQPDVPDDPVVSQVPDDVRPVVVCCCAVVVVVVCNVVVVVVVVVVVVPDDDVVVVCVVDPVSVVVPDDPPPDPDPDD

Sequence (81 aa):
MFYIRTADRLQRTAPWIQALDGGLDHLRAVVVHDHLGIAADLEATMADHVASYTDEWAQVLSDPDKLARFVSFTNAPHTRL